Protein AF-A0A6F8YPW5-F1 (afdb_monomer)

Sequence (71 aa):
MLPDDLQSLAVPVMAHRIIPTADAQLARRTTDAIIADIVHRLPLPHERQRSPYDTRPPSSDGRAQYDPRRG

Solvent-accessible surface area (backbone atoms only — not comparable to full-atom values): 4918 Å² total; per-residue (Å²): 133,57,76,66,60,55,55,69,46,43,40,78,60,44,56,81,75,59,81,78,52,71,67,44,54,73,69,70,51,50,63,52,59,53,46,50,57,54,60,73,69,53,84,74,88,73,76,80,74,71,52,94,78,62,76,70,69,81,75,75,73,90,80,85,87,83,84,85,82,84,132

Foldseek 3Di:
DDLVVVLVCQQVVCLVVDDDDPVCVVVVNRPSNVRNVVSVPDDDDDPCPVPPPVPPDPPPPPPDDDDPDDD

pLDDT: mean 79.26, std 13.44, range [51.16, 93.81]

Radius of gyration: 24.1 Å; Cα contacts (8 Å, |Δi|>4): 22; chains: 1; bounding box: 61×19×65 Å

Structure (mmCIF, N/CA/C/O backbone):
data_AF-A0A6F8YPW5-F1
#
_entry.id   AF-A0A6F8YPW5-F1
#
loop_
_atom_site.group_PDB
_atom_site.id
_atom_site.type_symbol
_atom_site.label_atom_id
_atom_site.label_alt_id
_atom_site.label_comp_id
_atom_site.label_asym_id
_atom_site.label_entity_id
_atom_site.label_seq_id
_atom_site.pdbx_PDB_ins_code
_atom_site.Cartn_x
_atom_site.Cartn_y
_atom_site.Cartn_z
_atom_site.occupancy
_atom_site.B_iso_or_equiv
_atom_site.auth_seq_id
_atom_site.auth_comp_id
_atom_site.auth_asym_id
_atom_site.auth_atom_id
_atom_site.pdbx_PDB_model_num
ATOM 1 N N . MET A 1 1 ? 16.112 -13.233 -10.274 1.00 63.59 1 MET A N 1
ATOM 2 C CA . MET A 1 1 ? 15.083 -12.500 -9.522 1.00 63.59 1 MET A CA 1
ATOM 3 C C . MET A 1 1 ? 14.201 -11.820 -10.539 1.00 63.59 1 MET A C 1
ATOM 5 O O . MET A 1 1 ? 14.675 -10.930 -11.243 1.00 63.59 1 MET A O 1
ATOM 9 N N . LEU A 1 2 ? 12.987 -12.329 -10.695 1.00 82.19 2 LEU A N 1
ATOM 10 C CA . LEU A 1 2 ? 11.947 -11.682 -11.481 1.00 82.19 2 LEU A CA 1
ATOM 11 C C . LEU A 1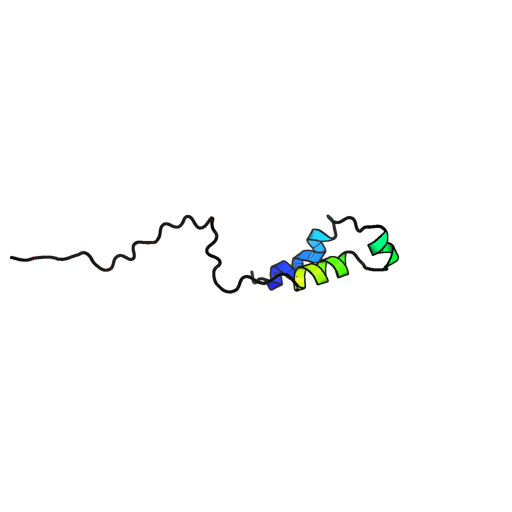 2 ? 11.327 -10.548 -10.647 1.00 82.19 2 LEU A C 1
ATOM 13 O O . LEU A 1 2 ? 11.434 -10.558 -9.418 1.00 82.19 2 LEU A O 1
ATOM 17 N N . PRO A 1 3 ? 10.665 -9.568 -11.282 1.00 82.25 3 PRO A N 1
ATOM 18 C CA . PRO A 1 3 ? 9.930 -8.534 -10.557 1.00 82.25 3 PRO A CA 1
ATOM 19 C C . PRO A 1 3 ? 8.909 -9.100 -9.555 1.00 82.25 3 PRO A C 1
ATOM 21 O O . PRO A 1 3 ? 8.700 -8.515 -8.496 1.00 82.25 3 PRO A O 1
ATOM 24 N N . ASP A 1 4 ? 8.320 -10.259 -9.849 1.00 84.50 4 ASP A N 1
ATOM 25 C CA . ASP A 1 4 ? 7.325 -10.919 -8.994 1.00 84.50 4 ASP A CA 1
ATOM 26 C C . ASP A 1 4 ? 7.924 -11.467 -7.687 1.00 84.50 4 ASP A C 1
ATOM 28 O O . ASP A 1 4 ? 7.272 -11.431 -6.637 1.00 84.50 4 ASP A O 1
ATOM 32 N N . ASP A 1 5 ? 9.195 -11.890 -7.713 1.00 88.25 5 ASP A N 1
ATOM 33 C CA . ASP A 1 5 ? 9.914 -12.343 -6.515 1.00 88.25 5 ASP A CA 1
ATOM 34 C C . ASP A 1 5 ? 10.049 -11.187 -5.508 1.00 88.25 5 ASP A C 1
ATOM 36 O O . ASP A 1 5 ? 9.873 -11.365 -4.303 1.00 88.25 5 ASP A O 1
ATOM 40 N N . LEU A 1 6 ? 10.314 -9.971 -6.004 1.00 86.19 6 LEU A N 1
ATOM 41 C CA . LEU A 1 6 ? 10.426 -8.772 -5.170 1.00 86.19 6 LEU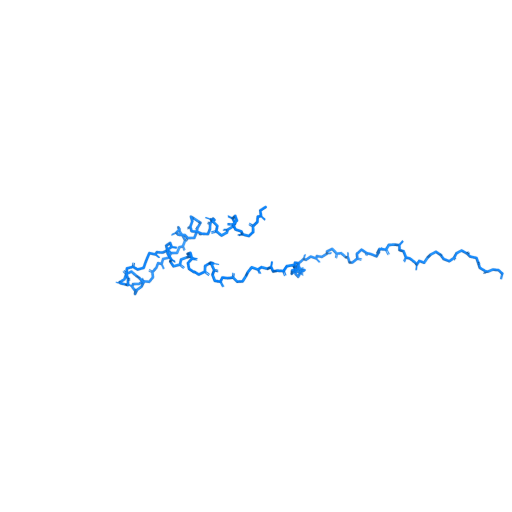 A CA 1
ATOM 42 C C . LEU A 1 6 ? 9.066 -8.300 -4.649 1.00 86.19 6 LEU A C 1
ATOM 44 O O . LEU A 1 6 ? 8.968 -7.889 -3.493 1.00 86.19 6 LEU A O 1
ATOM 48 N N . GLN A 1 7 ? 8.013 -8.385 -5.466 1.00 89.12 7 GLN A N 1
ATOM 49 C CA . GLN A 1 7 ? 6.652 -8.057 -5.027 1.00 89.12 7 GLN A CA 1
ATOM 50 C C . GLN A 1 7 ? 6.196 -8.976 -3.887 1.00 89.12 7 GLN A C 1
ATOM 52 O O . GLN A 1 7 ? 5.615 -8.504 -2.910 1.00 89.12 7 GLN A O 1
ATOM 57 N N . SER A 1 8 ? 6.533 -10.266 -3.959 1.00 90.38 8 SER A N 1
ATOM 58 C CA . SER A 1 8 ? 6.219 -11.247 -2.910 1.00 90.38 8 SER A CA 1
ATOM 59 C C . SER A 1 8 ? 6.899 -10.925 -1.571 1.00 90.38 8 SER A C 1
ATOM 61 O O . SER A 1 8 ? 6.368 -11.240 -0.506 1.00 90.38 8 SER A O 1
ATOM 63 N N . LEU A 1 9 ? 8.048 -10.243 -1.604 1.00 93.00 9 LEU A N 1
ATOM 64 C CA . LEU A 1 9 ? 8.766 -9.784 -0.410 1.00 93.00 9 LEU A CA 1
ATOM 65 C C . LEU A 1 9 ? 8.251 -8.446 0.141 1.00 93.00 9 LEU A C 1
ATOM 67 O O . LEU A 1 9 ? 8.619 -8.058 1.251 1.00 93.00 9 LEU A O 1
ATOM 71 N N . ALA A 1 10 ? 7.398 -7.733 -0.595 1.00 91.75 10 ALA A N 1
ATOM 72 C CA . ALA A 1 10 ? 6.990 -6.383 -0.228 1.00 91.75 10 ALA A CA 1
ATOM 73 C C . ALA A 1 10 ? 6.190 -6.339 1.083 1.00 91.75 10 ALA A C 1
ATOM 75 O O . ALA A 1 10 ? 6.498 -5.528 1.957 1.00 91.75 10 ALA A O 1
ATOM 76 N N . VAL A 1 11 ? 5.209 -7.232 1.253 1.00 92.25 11 VAL A N 1
ATOM 77 C CA . VAL A 1 11 ? 4.407 -7.331 2.486 1.00 92.25 11 VAL A CA 1
ATOM 78 C C . VAL A 1 11 ? 5.272 -7.683 3.704 1.00 92.25 11 VAL A C 1
ATOM 80 O O . VAL A 1 11 ? 5.295 -6.877 4.634 1.00 92.25 11 VAL A O 1
ATOM 83 N N . PRO A 1 12 ? 6.037 -8.796 3.728 1.00 92.94 12 PRO A N 1
ATOM 84 C CA . PRO A 1 12 ? 6.802 -9.169 4.921 1.00 92.94 12 PRO A CA 1
ATOM 85 C C . PRO A 1 12 ? 7.884 -8.147 5.300 1.00 92.94 12 PRO A C 1
ATOM 87 O O . PRO A 1 12 ? 8.209 -8.015 6.474 1.00 92.94 12 PRO A O 1
ATOM 90 N N . VAL A 1 13 ? 8.437 -7.386 4.348 1.00 92.44 13 VAL A N 1
ATOM 91 C CA . VAL A 1 13 ? 9.449 -6.361 4.659 1.00 92.44 13 VAL A CA 1
ATOM 92 C C . VAL A 1 13 ? 8.812 -5.050 5.122 1.00 92.44 13 VAL A C 1
ATOM 94 O O . VAL A 1 13 ? 9.280 -4.443 6.090 1.00 92.44 13 VAL A O 1
ATOM 97 N N . MET A 1 14 ? 7.765 -4.584 4.435 1.00 90.69 14 MET A N 1
ATOM 98 C CA . MET A 1 14 ? 7.184 -3.265 4.698 1.00 90.69 14 MET A CA 1
ATOM 99 C C . MET A 1 14 ? 6.155 -3.262 5.829 1.00 90.69 14 MET A C 1
ATOM 101 O O . MET A 1 14 ? 6.044 -2.245 6.512 1.00 90.69 14 MET A O 1
ATOM 105 N N . ALA A 1 15 ? 5.457 -4.370 6.097 1.00 8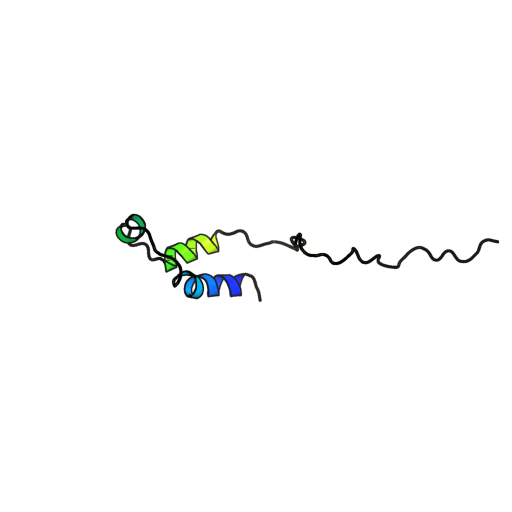8.25 15 ALA A N 1
ATOM 106 C CA . ALA A 1 15 ? 4.481 -4.441 7.190 1.00 88.25 15 ALA A CA 1
ATOM 107 C C . ALA A 1 15 ? 5.117 -4.150 8.562 1.00 88.25 15 ALA A C 1
ATOM 109 O O . ALA A 1 15 ? 4.477 -3.572 9.435 1.00 88.25 15 ALA A O 1
ATOM 110 N N . HIS A 1 16 ? 6.408 -4.456 8.733 1.00 87.25 16 HIS A N 1
ATOM 111 C CA . HIS A 1 16 ? 7.163 -4.132 9.947 1.00 87.25 16 HIS A CA 1
ATOM 112 C C . HIS A 1 16 ? 7.611 -2.665 10.048 1.00 87.25 16 HIS A C 1
ATOM 114 O O . HIS A 1 16 ? 8.101 -2.252 11.097 1.00 87.25 16 HIS A O 1
ATOM 120 N N . ARG A 1 17 ? 7.497 -1.880 8.968 1.00 85.94 17 ARG A N 1
ATOM 121 C CA . ARG A 1 17 ? 8.031 -0.507 8.868 1.00 85.94 17 ARG A CA 1
ATOM 122 C C . ARG A 1 17 ? 6.962 0.560 8.650 1.00 85.94 17 ARG A C 1
ATOM 124 O O . ARG A 1 17 ? 7.299 1.737 8.562 1.00 85.94 17 ARG A O 1
ATOM 131 N N . ILE A 1 18 ? 5.699 0.166 8.539 1.00 87.56 18 ILE A N 1
ATOM 132 C CA . ILE A 1 18 ? 4.592 1.069 8.236 1.00 87.56 18 ILE A CA 1
ATOM 133 C C . ILE A 1 18 ? 3.672 1.172 9.448 1.00 87.56 18 ILE A C 1
ATOM 135 O O . ILE A 1 18 ? 3.268 0.167 10.027 1.00 87.56 18 ILE A O 1
ATOM 139 N N . ILE A 1 19 ? 3.310 2.406 9.794 1.00 90.38 19 ILE A N 1
ATOM 140 C CA . ILE A 1 19 ? 2.308 2.707 10.814 1.00 90.38 19 ILE A CA 1
ATOM 141 C C . ILE A 1 19 ? 1.046 3.184 10.081 1.00 90.38 19 ILE A C 1
ATOM 143 O O . ILE A 1 19 ? 1.070 4.268 9.492 1.00 90.38 19 ILE A O 1
ATOM 147 N N . PRO A 1 20 ? -0.039 2.388 10.048 1.00 85.56 20 PRO A N 1
ATOM 148 C CA . PRO A 1 20 ? -1.280 2.787 9.395 1.00 85.56 20 PRO A CA 1
ATOM 149 C C . PRO A 1 20 ? -1.942 3.950 10.140 1.00 85.56 20 PRO A C 1
ATOM 151 O O . PRO A 1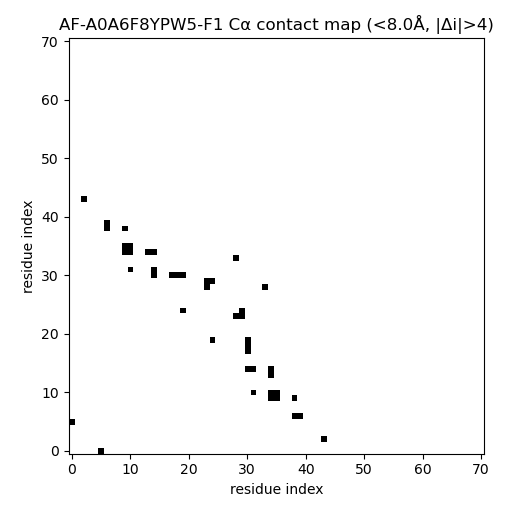 20 ? -1.866 4.058 11.364 1.00 85.56 20 PRO A O 1
ATOM 154 N N . THR A 1 21 ? -2.626 4.811 9.391 1.00 90.94 21 THR A N 1
ATOM 155 C CA . THR A 1 21 ? -3.392 5.923 9.962 1.00 90.94 21 THR A CA 1
ATOM 156 C C . THR A 1 21 ? -4.631 5.422 10.710 1.00 90.94 21 THR A C 1
ATOM 158 O O . THR A 1 21 ? -5.110 4.307 10.481 1.00 90.94 21 THR A O 1
ATOM 161 N N . ALA A 1 22 ? -5.192 6.269 11.579 1.00 88.88 22 ALA A N 1
ATOM 162 C CA . ALA A 1 22 ? -6.441 5.972 12.282 1.00 88.88 22 ALA A CA 1
ATOM 163 C C . ALA A 1 22 ? -7.604 5.697 11.309 1.00 88.88 22 ALA A C 1
ATOM 165 O O . ALA A 1 22 ? -8.372 4.763 11.521 1.00 88.88 22 ALA A O 1
ATOM 166 N N . ASP A 1 23 ? -7.684 6.441 10.203 1.00 90.06 23 ASP A N 1
ATOM 167 C CA . ASP A 1 23 ? -8.717 6.247 9.180 1.00 90.06 23 ASP A CA 1
ATOM 168 C C . ASP A 1 23 ? -8.612 4.875 8.504 1.00 90.06 23 ASP A C 1
ATOM 170 O O . ASP A 1 23 ? -9.618 4.193 8.311 1.00 90.06 23 ASP A O 1
ATOM 174 N N . ALA A 1 24 ? -7.391 4.433 8.180 1.00 87.69 24 ALA A N 1
ATOM 175 C CA . ALA A 1 24 ? -7.160 3.117 7.588 1.00 87.69 24 ALA A CA 1
ATOM 176 C C . ALA A 1 24 ? -7.577 1.985 8.543 1.00 87.69 24 ALA A C 1
ATOM 178 O O . ALA A 1 24 ? -8.208 1.012 8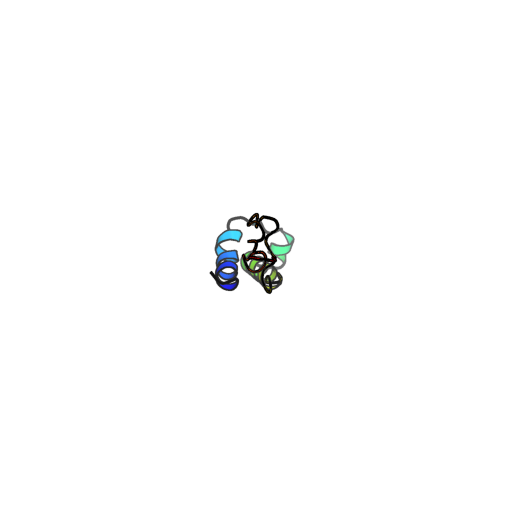.121 1.00 87.69 24 ALA A O 1
ATOM 179 N N . GLN A 1 25 ? -7.279 2.150 9.835 1.00 85.75 25 GLN A N 1
ATOM 180 C CA . GLN A 1 25 ? -7.689 1.226 10.893 1.00 85.75 25 GLN A CA 1
ATOM 181 C C . GLN A 1 25 ? -9.216 1.179 11.042 1.00 85.75 25 GLN A C 1
ATOM 183 O O . GLN A 1 25 ? -9.803 0.096 11.066 1.00 85.75 25 GLN A O 1
ATOM 188 N N . LEU A 1 26 ? -9.872 2.344 11.072 1.00 90.19 26 LEU A N 1
ATOM 189 C CA . LEU A 1 26 ? -11.327 2.458 11.185 1.00 90.19 26 LEU A CA 1
ATOM 190 C C . LEU A 1 26 ? -12.044 1.842 9.974 1.00 90.19 26 LEU A C 1
ATOM 192 O O . LEU A 1 26 ? -13.063 1.168 10.125 1.00 90.19 26 LEU A O 1
ATOM 196 N N . ALA A 1 27 ? -11.466 1.992 8.780 1.00 89.25 27 ALA A N 1
ATOM 197 C CA . ALA A 1 27 ? -11.939 1.365 7.549 1.00 89.25 27 ALA A CA 1
ATOM 198 C C . ALA A 1 27 ? -11.729 -0.165 7.506 1.00 89.25 27 ALA A C 1
ATOM 200 O O . ALA A 1 27 ? -12.067 -0.795 6.502 1.00 89.25 27 ALA A O 1
ATOM 201 N N . ARG A 1 28 ? -11.175 -0.776 8.567 1.00 86.44 28 ARG A N 1
ATOM 202 C CA . ARG A 1 28 ? -10.808 -2.203 8.646 1.00 86.44 28 ARG A CA 1
ATOM 203 C C . ARG A 1 28 ? -9.907 -2.654 7.492 1.00 86.44 28 ARG A C 1
ATOM 205 O O . ARG A 1 28 ? -9.930 -3.821 7.100 1.00 86.44 28 ARG A O 1
ATOM 212 N N . ARG A 1 29 ? -9.102 -1.739 6.941 1.00 89.12 29 ARG A N 1
ATOM 213 C CA . ARG A 1 29 ? -8.066 -2.082 5.965 1.00 89.12 29 ARG A CA 1
ATOM 214 C C . ARG A 1 29 ? -6.799 -2.475 6.711 1.00 89.12 29 ARG A C 1
ATOM 216 O O . ARG A 1 29 ? -6.273 -1.701 7.504 1.00 89.12 29 ARG A O 1
ATOM 223 N N . THR A 1 30 ? -6.307 -3.682 6.452 1.00 90.38 30 THR A N 1
ATOM 224 C CA . THR A 1 30 ? -5.040 -4.142 7.024 1.00 90.38 30 THR A CA 1
ATOM 225 C C . THR A 1 30 ? -3.864 -3.502 6.292 1.00 90.38 30 THR A C 1
ATOM 227 O O . THR A 1 30 ? -3.939 -3.224 5.092 1.00 90.38 30 THR A O 1
ATOM 230 N N . THR A 1 31 ? -2.762 -3.283 7.011 1.00 90.12 31 THR A N 1
ATOM 231 C CA . THR A 1 31 ? -1.504 -2.776 6.443 1.00 90.12 31 THR A CA 1
ATOM 232 C C . THR A 1 31 ? -1.050 -3.634 5.259 1.00 90.12 31 THR A C 1
ATOM 234 O O . THR A 1 31 ? -0.691 -3.099 4.215 1.00 90.12 31 THR A O 1
ATOM 237 N N . ASP A 1 32 ? -1.174 -4.955 5.376 1.00 92.38 32 ASP A N 1
ATOM 238 C CA . ASP A 1 32 ? -0.801 -5.926 4.345 1.00 92.38 32 ASP A CA 1
ATOM 239 C C . ASP A 1 32 ? -1.622 -5.749 3.063 1.00 92.38 32 ASP A C 1
ATOM 241 O O . ASP A 1 32 ? -1.064 -5.716 1.967 1.00 92.38 32 ASP A O 1
ATOM 245 N N . ALA A 1 33 ? -2.943 -5.576 3.196 1.00 91.62 33 ALA A N 1
ATOM 246 C CA . ALA A 1 33 ? -3.833 -5.364 2.059 1.00 91.62 33 ALA A CA 1
ATOM 247 C C . ALA A 1 33 ? -3.550 -4.026 1.362 1.00 91.62 33 ALA A C 1
ATOM 249 O O . ALA A 1 33 ? -3.598 -3.947 0.136 1.00 91.62 33 ALA A O 1
ATOM 250 N N . ILE A 1 34 ? -3.225 -2.984 2.133 1.00 92.06 34 ILE A N 1
ATOM 251 C CA . ILE A 1 34 ? -2.829 -1.680 1.588 1.00 92.06 34 ILE A CA 1
ATOM 252 C C . ILE A 1 34 ? -1.507 -1.801 0.819 1.00 92.06 34 ILE A C 1
ATOM 254 O O . ILE A 1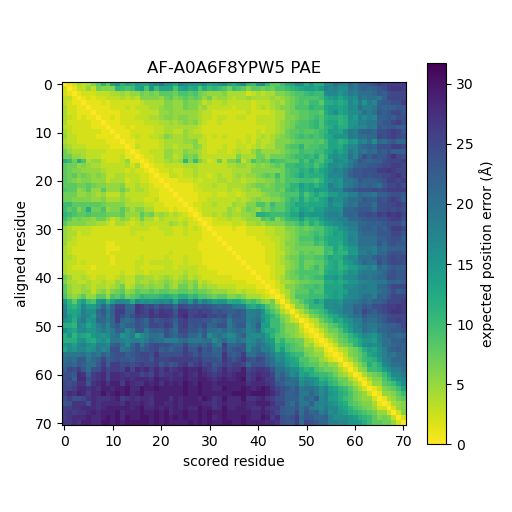 34 ? -1.419 -1.326 -0.310 1.00 92.06 34 ILE A O 1
ATOM 258 N N . ILE A 1 35 ? -0.498 -2.459 1.398 1.00 93.81 35 ILE A N 1
ATOM 259 C CA . ILE A 1 35 ? 0.807 -2.663 0.756 1.00 93.81 35 ILE A CA 1
ATOM 260 C C . ILE A 1 35 ? 0.654 -3.458 -0.543 1.00 93.81 35 ILE A C 1
ATOM 262 O O . ILE A 1 35 ? 1.186 -3.043 -1.571 1.00 93.81 35 ILE A O 1
ATOM 266 N N . ALA A 1 36 ? -0.079 -4.575 -0.509 1.00 93.69 36 ALA A N 1
ATOM 267 C CA . ALA A 1 36 ? -0.281 -5.428 -1.675 1.00 93.69 36 ALA A CA 1
ATOM 268 C C . ALA A 1 36 ? -0.970 -4.670 -2.823 1.00 93.69 36 ALA A C 1
ATOM 270 O O . ALA A 1 36 ? -0.510 -4.734 -3.961 1.00 93.69 36 ALA A O 1
ATOM 271 N N . ASP A 1 37 ? -2.020 -3.900 -2.517 1.00 93.75 37 ASP A N 1
ATOM 272 C CA . ASP A 1 37 ? -2.752 -3.094 -3.504 1.00 93.75 37 ASP A CA 1
ATOM 273 C C . ASP A 1 37 ? -1.869 -1.998 -4.122 1.00 93.75 37 ASP A C 1
ATOM 275 O O . ASP A 1 37 ? -1.907 -1.778 -5.331 1.00 93.75 37 ASP A O 1
ATOM 279 N N . ILE A 1 38 ? -1.033 -1.333 -3.316 1.00 92.81 38 ILE A N 1
ATOM 280 C CA . ILE A 1 38 ? -0.097 -0.315 -3.814 1.00 92.81 38 ILE A CA 1
ATOM 281 C C . ILE A 1 38 ? 0.936 -0.949 -4.743 1.00 92.81 38 ILE A C 1
ATOM 283 O O . ILE A 1 38 ? 1.110 -0.483 -5.867 1.00 92.81 38 ILE A O 1
ATOM 287 N N . VAL A 1 39 ? 1.613 -2.004 -4.285 1.00 93.12 39 VAL A N 1
ATOM 288 C CA . VAL A 1 39 ? 2.719 -2.641 -5.014 1.00 93.12 39 VAL A CA 1
ATOM 289 C C . VAL A 1 39 ? 2.241 -3.221 -6.343 1.00 93.12 39 VAL A C 1
ATOM 291 O O . VAL A 1 39 ? 2.911 -3.028 -7.353 1.00 93.12 39 VAL A O 1
ATOM 294 N N . HIS A 1 40 ? 1.059 -3.843 -6.370 1.00 92.62 40 HIS A N 1
ATOM 295 C CA . HIS A 1 40 ? 0.494 -4.434 -7.585 1.00 92.62 40 HIS A CA 1
ATOM 296 C C . HIS A 1 40 ? 0.156 -3.399 -8.672 1.00 92.62 40 HIS A C 1
ATOM 298 O O . HIS A 1 40 ? 0.123 -3.722 -9.857 1.00 92.62 40 HIS A O 1
ATOM 304 N N . ARG A 1 41 ? -0.088 -2.140 -8.287 1.00 92.81 41 ARG A N 1
ATOM 305 C CA . ARG A 1 41 ? -0.377 -1.042 -9.224 1.00 92.81 41 ARG A CA 1
ATOM 306 C C . ARG A 1 41 ? 0.880 -0.349 -9.744 1.00 92.81 41 ARG A C 1
ATOM 308 O O . ARG A 1 41 ? 0.768 0.507 -10.623 1.00 92.81 41 ARG A O 1
ATOM 315 N N . LEU A 1 42 ? 2.060 -0.663 -9.203 1.00 90.19 42 LEU A N 1
ATOM 316 C CA . LEU A 1 42 ? 3.301 -0.050 -9.662 1.00 90.19 42 LEU A CA 1
ATOM 317 C C . LEU A 1 42 ? 3.675 -0.605 -11.044 1.00 90.19 42 LEU A C 1
ATOM 319 O O . LEU A 1 42 ? 3.696 -1.822 -11.234 1.00 90.19 42 LEU A O 1
ATOM 323 N N . PRO A 1 43 ? 3.992 0.261 -12.020 1.00 86.12 43 PRO A N 1
ATOM 324 C CA . PRO A 1 43 ? 4.387 -0.194 -13.342 1.00 86.12 43 PRO A CA 1
ATOM 325 C C . PRO A 1 43 ? 5.684 -1.001 -13.254 1.00 86.12 43 PRO A C 1
ATOM 327 O O . PRO A 1 43 ? 6.686 -0.539 -12.703 1.00 86.12 43 PRO A O 1
ATOM 330 N N . LEU A 1 44 ? 5.677 -2.199 -13.837 1.00 84.31 44 LEU A N 1
ATOM 331 C CA . LEU A 1 44 ? 6.890 -2.995 -13.970 1.00 84.31 44 LEU A CA 1
ATOM 332 C C . LEU A 1 44 ? 7.773 -2.409 -15.079 1.00 84.31 44 LEU A C 1
ATOM 334 O O . LEU A 1 44 ? 7.249 -2.096 -16.153 1.00 84.31 44 LEU A O 1
ATOM 338 N N . PRO A 1 45 ? 9.096 -2.283 -14.875 1.00 76.19 45 PRO A N 1
ATOM 339 C CA . PRO A 1 45 ? 10.005 -1.835 -15.923 1.00 76.19 45 PRO A CA 1
ATOM 340 C C . PRO A 1 45 ? 9.979 -2.812 -17.106 1.00 76.19 45 PRO A C 1
ATOM 342 O O . PRO A 1 45 ? 10.456 -3.942 -17.005 1.00 76.19 45 PRO A O 1
ATOM 345 N N . HIS A 1 46 ? 9.417 -2.384 -18.231 1.00 69.25 46 HIS A N 1
ATOM 346 C CA . HIS A 1 46 ? 9.438 -3.115 -19.495 1.00 69.25 46 HIS A CA 1
ATOM 347 C C . HIS A 1 46 ? 10.704 -2.703 -20.250 1.00 69.25 46 HIS A C 1
ATOM 349 O O . HIS A 1 46 ? 10.902 -1.526 -20.514 1.00 69.25 46 HIS A O 1
ATOM 355 N N . GLU A 1 47 ? 11.577 -3.683 -20.506 1.00 59.03 47 GLU A N 1
ATOM 356 C CA . GLU A 1 47 ? 12.871 -3.577 -21.194 1.00 59.03 47 GLU A CA 1
ATOM 357 C C . GLU A 1 47 ? 13.780 -2.412 -20.789 1.00 59.03 47 GLU A C 1
ATOM 359 O O . GLU A 1 47 ? 13.627 -1.280 -21.231 1.00 59.03 47 GLU A O 1
ATOM 364 N N . ARG A 1 48 ? 14.836 -2.756 -20.036 1.00 60.38 48 ARG A N 1
ATOM 365 C CA . ARG A 1 48 ? 16.082 -1.985 -19.902 1.00 60.38 48 ARG A CA 1
ATOM 366 C C . ARG A 1 48 ? 15.817 -0.479 -19.873 1.00 60.38 48 ARG A C 1
ATOM 368 O O . ARG A 1 48 ? 16.290 0.255 -20.742 1.00 60.38 48 ARG A O 1
ATOM 375 N N . GLN A 1 49 ? 15.131 -0.001 -18.833 1.00 60.25 49 GLN A N 1
ATOM 376 C CA . GLN A 1 49 ? 15.485 1.322 -18.334 1.00 60.25 49 GLN A CA 1
ATOM 377 C C . GLN A 1 4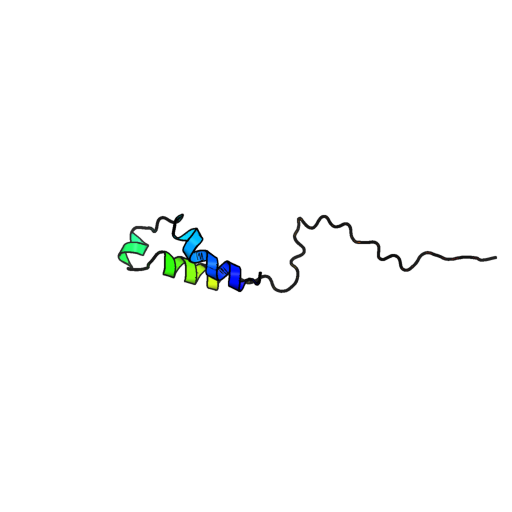9 ? 16.989 1.246 -18.108 1.00 60.25 49 GLN A C 1
ATOM 379 O O . GLN A 1 49 ? 17.447 0.606 -17.162 1.00 60.25 49 GLN A O 1
ATOM 384 N N . ARG A 1 50 ? 17.758 1.757 -19.078 1.00 60.28 50 ARG A N 1
ATOM 385 C CA . ARG A 1 50 ? 19.193 1.937 -18.960 1.00 60.28 50 ARG A CA 1
ATOM 386 C C . ARG A 1 50 ? 19.315 2.712 -17.673 1.00 60.28 50 ARG A C 1
ATOM 388 O O . ARG A 1 50 ? 18.852 3.850 -17.610 1.00 60.28 50 ARG A O 1
ATOM 395 N N . SER A 1 51 ? 19.780 2.029 -16.631 1.00 65.75 51 SER A N 1
ATOM 396 C CA . SER A 1 51 ? 19.903 2.655 -15.331 1.00 65.75 51 SER A CA 1
ATOM 397 C C . SER A 1 51 ? 20.688 3.939 -15.581 1.00 65.75 51 SER A C 1
ATOM 399 O O . SER A 1 51 ? 21.720 3.873 -16.251 1.00 65.75 51 SER A O 1
ATOM 401 N N . PRO A 1 52 ? 20.230 5.110 -15.124 1.00 67.00 52 PRO A N 1
ATOM 402 C CA . PRO A 1 52 ? 21.019 6.332 -15.253 1.00 67.00 52 PRO A CA 1
ATOM 403 C C . PRO A 1 52 ? 22.383 6.207 -14.543 1.00 67.00 52 PRO A C 1
ATOM 405 O O . PRO A 1 52 ? 23.267 7.028 -14.759 1.00 67.00 52 PRO A O 1
ATOM 408 N N . TYR A 1 53 ? 22.568 5.150 -13.742 1.00 68.50 53 TYR A N 1
ATOM 409 C CA . TYR A 1 53 ? 23.820 4.749 -13.106 1.00 68.50 53 TYR A CA 1
ATOM 410 C C . TYR A 1 53 ? 24.607 3.670 -13.870 1.00 68.50 53 TYR A C 1
ATOM 412 O O . TYR A 1 53 ? 25.649 3.236 -13.385 1.00 68.50 53 TYR A O 1
ATOM 420 N N . ASP A 1 54 ? 24.137 3.205 -15.031 1.00 71.50 54 ASP A N 1
ATOM 421 C CA . ASP A 1 54 ? 24.901 2.309 -15.903 1.00 71.50 54 ASP A CA 1
ATOM 422 C C . ASP A 1 54 ? 26.015 3.119 -16.581 1.00 71.50 54 ASP A C 1
ATOM 424 O O . ASP A 1 54 ? 25.885 3.604 -17.704 1.00 71.50 54 ASP A O 1
ATOM 428 N N . THR A 1 55 ? 27.119 3.305 -15.858 1.00 71.69 55 THR A N 1
ATOM 429 C CA . THR A 1 55 ? 28.350 3.952 -16.331 1.00 71.69 55 THR A CA 1
ATOM 430 C C . THR A 1 55 ? 29.167 3.059 -17.255 1.00 71.69 55 THR A C 1
ATOM 432 O O . THR A 1 55 ? 30.318 3.388 -17.540 1.00 71.69 55 THR A O 1
ATOM 435 N N . ARG A 1 56 ? 28.616 1.942 -17.758 1.00 71.62 56 ARG A N 1
ATOM 436 C CA . ARG A 1 56 ? 29.293 1.165 -18.793 1.00 71.62 56 ARG A CA 1
ATOM 437 C C . ARG A 1 56 ? 29.507 2.097 -19.994 1.00 71.62 56 ARG A C 1
ATOM 439 O O . ARG A 1 56 ? 28.517 2.497 -20.618 1.00 71.62 56 ARG A O 1
ATOM 446 N N . PRO A 1 57 ? 30.764 2.466 -20.320 1.00 66.56 57 PRO A N 1
ATOM 447 C CA . PRO A 1 57 ? 31.018 3.258 -21.509 1.00 66.56 57 PRO A CA 1
ATOM 448 C C . PRO A 1 57 ? 30.412 2.497 -22.688 1.00 66.56 57 PRO A C 1
ATOM 450 O O . PRO A 1 57 ? 30.465 1.259 -22.675 1.00 66.56 57 PRO A O 1
ATOM 453 N N . PRO A 1 58 ? 29.788 3.183 -23.664 1.00 67.44 58 PRO A N 1
ATOM 454 C CA . PRO A 1 58 ? 29.339 2.520 -24.874 1.00 67.44 58 PRO A CA 1
ATOM 455 C C . PRO A 1 58 ? 30.553 1.775 -25.409 1.00 67.44 58 PRO A C 1
ATOM 457 O O . PRO A 1 58 ? 31.550 2.390 -25.782 1.00 67.44 58 PRO A O 1
ATOM 460 N N . SER A 1 59 ? 30.515 0.446 -25.320 1.00 65.06 59 SER A N 1
ATOM 461 C CA . SER A 1 59 ? 31.553 -0.397 -25.875 1.00 65.06 59 SER A CA 1
ATOM 462 C C . SER A 1 59 ? 31.598 -0.022 -27.343 1.00 65.06 59 SER A C 1
ATOM 464 O O . SER A 1 59 ? 30.610 -0.228 -28.051 1.00 65.06 59 SER A O 1
ATOM 466 N N . SER A 1 60 ? 32.688 0.625 -27.754 1.00 65.25 60 SER A N 1
ATOM 467 C CA . SER A 1 60 ? 33.031 0.851 -29.145 1.00 65.25 60 SER A CA 1
ATOM 468 C C . SER A 1 60 ? 33.166 -0.531 -29.756 1.00 65.25 60 SER A C 1
ATOM 470 O O . SER A 1 60 ? 34.224 -1.154 -29.706 1.00 65.25 60 SER A O 1
ATOM 472 N N . ASP A 1 61 ? 32.038 -1.067 -30.212 1.00 61.66 61 ASP A N 1
ATOM 473 C CA . ASP A 1 61 ? 31.987 -2.375 -30.823 1.00 61.66 61 ASP A CA 1
ATOM 474 C C . ASP A 1 61 ? 32.888 -2.280 -32.052 1.00 61.66 61 ASP A C 1
ATOM 476 O O . ASP A 1 61 ? 32.654 -1.490 -32.971 1.00 61.66 61 ASP A O 1
ATOM 480 N N . GLY A 1 62 ? 34.027 -2.963 -31.950 1.00 60.22 62 GLY A N 1
ATOM 481 C CA . GLY A 1 62 ? 35.243 -2.745 -32.722 1.00 60.22 62 GLY A CA 1
ATOM 482 C C . GLY A 1 62 ? 35.127 -3.244 -34.153 1.00 60.22 62 GLY A C 1
ATOM 483 O O . GLY A 1 62 ? 35.856 -4.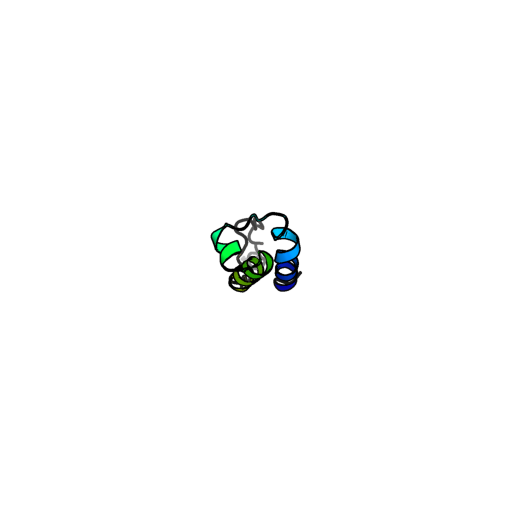144 -34.564 1.00 60.22 62 GLY A O 1
ATOM 484 N N . ARG A 1 63 ? 34.207 -2.668 -34.925 1.00 59.31 63 ARG A N 1
ATOM 485 C CA . ARG A 1 63 ? 33.933 -3.039 -36.313 1.00 59.31 63 ARG A CA 1
ATOM 486 C C . ARG A 1 63 ? 33.747 -1.794 -37.173 1.00 59.31 63 ARG A C 1
ATOM 488 O O . ARG A 1 63 ? 32.625 -1.483 -37.542 1.00 59.31 63 ARG A O 1
ATOM 495 N N . ALA A 1 64 ? 34.850 -1.099 -37.460 1.00 56.62 64 ALA A N 1
ATOM 496 C CA . ALA A 1 64 ? 35.126 -0.403 -38.732 1.00 56.62 64 ALA A CA 1
ATOM 497 C C . ALA A 1 64 ? 36.101 0.773 -38.547 1.00 56.62 64 ALA A C 1
ATOM 499 O O . ALA A 1 64 ? 35.714 1.923 -38.703 1.00 56.62 64 ALA A O 1
ATOM 500 N N . GLN A 1 65 ? 37.379 0.497 -38.273 1.00 59.66 65 GLN A N 1
ATOM 501 C CA . GLN A 1 65 ? 38.449 1.316 -38.862 1.00 59.66 65 GLN A CA 1
ATOM 502 C C . GLN A 1 65 ? 39.790 0.579 -38.832 1.00 59.66 65 GLN A C 1
ATOM 504 O O . GLN A 1 65 ? 40.735 0.953 -38.149 1.00 59.66 65 GLN A O 1
ATOM 509 N N . TYR A 1 66 ? 39.866 -0.511 -39.589 1.00 55.09 66 TYR A N 1
ATOM 510 C CA . TYR A 1 66 ? 41.133 -0.909 -40.186 1.00 55.09 66 TYR A CA 1
ATOM 511 C C . TYR A 1 66 ? 40.934 -0.736 -41.688 1.00 55.09 66 TYR A C 1
ATOM 513 O O . TYR A 1 66 ? 40.287 -1.565 -42.322 1.00 55.09 66 TYR A O 1
ATOM 521 N N . ASP A 1 67 ? 41.407 0.384 -42.230 1.00 63.81 67 ASP A N 1
ATOM 522 C CA . ASP A 1 67 ? 41.668 0.513 -43.663 1.00 63.81 67 ASP A CA 1
ATO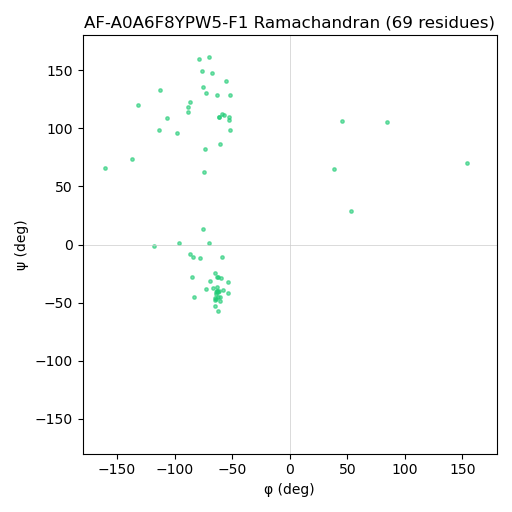M 523 C C . ASP A 1 67 ? 43.170 0.272 -43.863 1.00 63.81 67 ASP A C 1
ATOM 525 O O . ASP A 1 67 ? 43.979 1.171 -43.612 1.00 63.81 67 ASP A O 1
ATOM 529 N N . PRO A 1 68 ? 43.599 -0.954 -44.213 1.00 67.75 68 PRO A N 1
ATOM 530 C CA . PRO A 1 68 ? 44.957 -1.175 -44.634 1.00 67.75 68 PRO A CA 1
ATOM 531 C C . PRO A 1 68 ? 45.034 -0.941 -46.150 1.00 67.75 68 PRO A C 1
ATOM 533 O O . PRO A 1 68 ? 44.591 -1.774 -46.936 1.00 67.75 68 PRO A O 1
ATOM 536 N N . ARG A 1 69 ? 45.775 0.109 -46.525 1.00 60.59 69 ARG A N 1
ATOM 537 C CA . ARG A 1 69 ? 46.458 0.298 -47.822 1.00 60.59 69 ARG A CA 1
ATOM 538 C C . ARG A 1 69 ? 45.628 0.878 -48.979 1.00 60.59 69 ARG A C 1
ATOM 540 O O . ARG A 1 69 ? 44.984 0.165 -49.743 1.00 60.59 69 ARG A O 1
ATOM 547 N N . ARG A 1 70 ? 45.910 2.151 -49.263 1.00 51.16 70 ARG A N 1
ATOM 548 C CA . ARG A 1 70 ? 46.235 2.661 -50.609 1.00 51.16 70 ARG A CA 1
ATOM 549 C C . ARG A 1 70 ? 47.493 3.523 -50.419 1.00 51.16 70 ARG A C 1
ATOM 551 O O . ARG A 1 70 ? 47.500 4.342 -49.510 1.00 51.16 70 ARG A O 1
ATOM 558 N N . GLY A 1 71 ? 48.634 3.259 -51.046 1.00 53.50 71 GLY A N 1
ATOM 559 C CA . GLY A 1 71 ? 48.859 2.941 -52.453 1.00 53.50 71 GLY A CA 1
ATOM 560 C C . GLY A 1 71 ? 49.682 4.096 -52.991 1.00 53.50 71 GLY A C 1
ATOM 561 O O . GLY A 1 71 ? 49.074 5.176 -53.122 1.00 53.50 71 GLY A O 1
#

Organism: NCBI:txid624315

Secondary structure (DSSP, 8-state):
--HHHHHHHHHHHHTTT----HHHHHTT--HHHHHHHHHHTSPP--S----TT----------S-------

InterPro domains:
  IPR041628 ChlI/MoxR, AAA lid domain [PF17863] (2-38)

Mean predicted aligned error: 12.32 Å